Protein AF-A0A662QAX7-F1 (afdb_monomer_lite)

Sequence (116 aa):
MLRQALIDEGIDLSKIFLIPVPDVGEHSIWVSKVKSFCPSFQIVYTNNPLVRRLFQEEGFEVKTIPLYQRNHEMGTKIRARMLKGEEWESLVPRSVAEYIKKIAGVERLREIAQKD

Foldseek 3Di:
DVVVQCVLVVHDCVVDDDWDQDDDPDLQCRVVSVPVGDDDDAEAEDPDPSVQVNVVVVPGHYHYDDDPPPPQQDPVVLLVCLLVVHDNCVSGRVVVSVVCVVVVVSVVSNVVPDDD

pLDDT: mean 93.33, std 7.41, range [54.53, 98.25]

Radius of gyration: 17.35 Å; chains: 1; bounding box: 37×31×45 Å

Structure (mmCIF, N/CA/C/O backbone):
data_AF-A0A662QAX7-F1
#
_entry.id   AF-A0A662QAX7-F1
#
loop_
_atom_site.group_PDB
_atom_site.id
_atom_site.type_symbol
_atom_site.label_atom_id
_atom_site.label_alt_id
_atom_site.label_comp_id
_atom_site.label_asym_id
_atom_site.label_entity_id
_atom_site.label_seq_id
_atom_site.pdbx_PDB_ins_code
_atom_site.Cartn_x
_atom_site.Cartn_y
_atom_site.Cartn_z
_atom_site.occupancy
_atom_site.B_iso_or_equiv
_atom_site.auth_seq_id
_atom_site.auth_comp_id
_atom_site.auth_asym_id
_atom_site.auth_atom_id
_atom_site.pdbx_PDB_model_num
ATOM 1 N N . MET A 1 1 ? -4.327 -6.472 6.273 1.00 96.06 1 MET A N 1
ATOM 2 C CA . MET A 1 1 ? -5.236 -5.457 5.690 1.00 96.06 1 MET A CA 1
ATOM 3 C C . MET A 1 1 ? -5.458 -5.713 4.202 1.00 96.06 1 MET A C 1
ATOM 5 O O . MET A 1 1 ? -6.497 -6.269 3.894 1.00 96.06 1 MET A O 1
ATOM 9 N N . LEU A 1 2 ? -4.493 -5.442 3.307 1.00 96.88 2 LEU A N 1
ATOM 10 C CA . LEU A 1 2 ? -4.674 -5.572 1.843 1.00 96.88 2 LEU A CA 1
ATOM 11 C C . LEU A 1 2 ? -5.247 -6.921 1.383 1.00 96.88 2 LEU A C 1
ATOM 13 O O . LEU A 1 2 ? -6.274 -6.944 0.721 1.00 96.88 2 LEU A O 1
ATOM 17 N N . ARG A 1 3 ? -4.632 -8.046 1.778 1.00 96.69 3 ARG A N 1
ATOM 18 C CA . ARG A 1 3 ? -5.106 -9.385 1.382 1.00 96.69 3 ARG A CA 1
ATOM 19 C C . ARG A 1 3 ? -6.577 -9.619 1.731 1.00 96.69 3 ARG A C 1
ATOM 21 O O . ARG A 1 3 ? -7.304 -10.178 0.928 1.00 96.69 3 ARG A O 1
ATOM 28 N N . GLN A 1 4 ? -6.988 -9.221 2.932 1.00 95.94 4 GLN A N 1
ATOM 29 C CA . GLN A 1 4 ? -8.348 -9.458 3.398 1.00 95.94 4 GLN A CA 1
ATOM 30 C C . GLN A 1 4 ? -9.344 -8.529 2.694 1.00 95.94 4 GLN A C 1
ATOM 32 O O . GLN A 1 4 ? -10.381 -9.002 2.261 1.00 95.94 4 GLN A O 1
ATOM 37 N N . ALA A 1 5 ? -8.978 -7.263 2.464 1.00 97.00 5 ALA A N 1
ATOM 38 C CA . ALA A 1 5 ? -9.786 -6.344 1.662 1.00 97.00 5 ALA A CA 1
ATOM 39 C C . ALA A 1 5 ? -10.041 -6.884 0.247 1.00 97.00 5 ALA A C 1
ATOM 41 O O . ALA A 1 5 ? -11.168 -6.872 -0.222 1.00 97.00 5 ALA A O 1
ATOM 42 N N . LEU A 1 6 ? -9.004 -7.406 -0.416 1.00 97.12 6 LEU A N 1
ATOM 43 C CA . LEU A 1 6 ? -9.145 -7.993 -1.751 1.00 97.12 6 LEU A CA 1
ATOM 44 C C . LEU A 1 6 ? -10.083 -9.214 -1.753 1.00 97.12 6 LEU A C 1
ATOM 46 O O . LEU A 1 6 ? -10.847 -9.382 -2.696 1.00 97.12 6 LEU A O 1
ATOM 50 N N . ILE A 1 7 ? -10.042 -10.046 -0.705 1.00 95.81 7 ILE A N 1
ATOM 51 C CA . ILE A 1 7 ? -10.938 -11.206 -0.563 1.00 95.81 7 ILE A CA 1
ATOM 52 C C . ILE A 1 7 ? -12.383 -10.764 -0.349 1.00 95.81 7 ILE A C 1
ATOM 54 O O . ILE A 1 7 ? -13.274 -11.311 -0.993 1.00 95.81 7 ILE A O 1
ATOM 58 N N . ASP A 1 8 ? -12.612 -9.792 0.533 1.00 94.31 8 ASP A N 1
ATOM 59 C CA . ASP A 1 8 ? -13.952 -9.278 0.827 1.00 94.31 8 ASP A CA 1
ATOM 60 C C . ASP A 1 8 ? -14.631 -8.704 -0.426 1.00 94.31 8 ASP A C 1
ATOM 62 O O . ASP A 1 8 ? -15.827 -8.898 -0.620 1.00 94.31 8 ASP A O 1
ATOM 66 N N . GLU A 1 9 ? -13.854 -8.056 -1.297 1.00 94.19 9 GLU A N 1
ATOM 67 C CA . GLU A 1 9 ? -14.319 -7.488 -2.571 1.00 94.19 9 GLU A CA 1
ATOM 68 C C . GLU A 1 9 ? -14.376 -8.521 -3.717 1.00 94.19 9 GLU A C 1
ATOM 70 O O . GLU A 1 9 ? -14.631 -8.171 -4.869 1.00 94.19 9 GLU A O 1
ATOM 75 N N . GLY A 1 10 ? -14.111 -9.803 -3.438 1.00 95.81 10 GLY A N 1
ATOM 76 C CA . GLY A 1 10 ? -14.178 -10.880 -4.431 1.00 95.81 10 GLY A CA 1
ATOM 77 C C . GLY A 1 10 ? -13.095 -10.813 -5.515 1.00 95.81 10 GLY A C 1
ATOM 78 O O . GLY A 1 10 ? -13.279 -11.351 -6.608 1.00 95.81 10 GLY A O 1
ATOM 79 N N . ILE A 1 11 ? -11.965 -10.154 -5.240 1.00 96.88 11 ILE A N 1
ATOM 80 C CA . ILE A 1 11 ? -10.866 -10.012 -6.196 1.00 96.88 11 ILE A CA 1
ATOM 81 C C . ILE A 1 11 ? -10.020 -11.288 -6.216 1.00 96.88 11 ILE A C 1
ATOM 83 O O . ILE A 1 11 ? -9.527 -11.766 -5.194 1.00 96.88 11 ILE A O 1
ATOM 87 N N . ASP A 1 12 ? -9.807 -11.814 -7.421 1.00 96.62 12 ASP A N 1
ATOM 88 C CA . ASP A 1 12 ? -8.999 -13.005 -7.666 1.00 96.62 12 ASP A CA 1
ATOM 89 C C . ASP A 1 12 ? -7.519 -12.776 -7.312 1.00 96.62 12 ASP A C 1
ATOM 91 O O . ASP A 1 12 ? -6.765 -12.118 -8.036 1.00 96.62 12 ASP A O 1
ATOM 95 N N . LEU A 1 13 ? -7.096 -13.364 -6.191 1.00 96.56 13 LEU A N 1
ATOM 96 C CA . LEU A 1 13 ? -5.729 -13.255 -5.685 1.00 96.56 13 LEU A CA 1
ATOM 97 C C . LEU A 1 13 ? -4.688 -13.955 -6.567 1.00 96.56 13 LEU A C 1
ATOM 99 O O . LEU A 1 13 ? -3.507 -13.646 -6.428 1.00 96.56 13 LEU A O 1
ATOM 103 N N . SER A 1 14 ? -5.077 -14.847 -7.486 1.00 96.62 14 SER A N 1
ATOM 104 C CA . SER A 1 14 ? -4.117 -15.479 -8.407 1.00 96.62 14 SER A CA 1
ATOM 105 C C . SER A 1 14 ? -3.456 -14.472 -9.359 1.00 96.62 14 SER A C 1
ATOM 107 O O . SER A 1 14 ? -2.397 -14.744 -9.921 1.00 96.62 14 SER A O 1
ATOM 109 N N . LYS A 1 15 ? -4.051 -13.280 -9.497 1.00 95.81 15 LYS A N 1
ATOM 110 C CA . LYS A 1 15 ? -3.574 -12.184 -10.349 1.00 95.81 15 LYS A CA 1
ATOM 111 C C . LYS A 1 15 ? -2.745 -11.141 -9.593 1.00 95.81 15 LYS A C 1
ATOM 113 O O . LYS A 1 15 ? -2.354 -10.140 -10.191 1.00 95.81 15 LYS A O 1
ATOM 118 N N . ILE A 1 16 ? -2.522 -11.315 -8.285 1.00 96.94 16 ILE A N 1
ATOM 119 C CA . ILE A 1 16 ? -1.969 -10.269 -7.415 1.00 96.94 16 ILE A CA 1
ATOM 120 C C . ILE A 1 16 ? -0.845 -10.822 -6.539 1.00 96.94 16 ILE A C 1
ATOM 122 O O . ILE A 1 16 ? -1.033 -11.763 -5.773 1.00 96.94 16 ILE A O 1
ATOM 126 N N . PHE A 1 17 ? 0.299 -10.138 -6.558 1.00 96.75 17 PHE A N 1
ATOM 127 C CA . PHE A 1 17 ? 1.364 -10.321 -5.576 1.00 96.75 17 PHE A CA 1
ATOM 128 C C . PHE A 1 17 ? 1.371 -9.154 -4.583 1.00 96.75 17 PHE A C 1
ATOM 130 O O . PHE A 1 17 ? 1.409 -7.990 -4.977 1.00 96.75 17 PHE A O 1
ATOM 137 N N . LEU A 1 18 ? 1.347 -9.464 -3.284 1.00 96.94 18 LEU A N 1
ATOM 138 C CA . LEU A 1 18 ? 1.490 -8.482 -2.205 1.00 96.94 18 LEU A CA 1
ATOM 139 C C . LEU A 1 18 ? 2.899 -8.587 -1.624 1.00 96.94 18 LEU A C 1
ATOM 141 O O . LEU A 1 18 ? 3.183 -9.509 -0.861 1.00 96.94 18 LEU A O 1
ATOM 145 N N . ILE A 1 19 ? 3.773 -7.655 -1.998 1.00 96.88 19 ILE A N 1
ATOM 146 C CA . ILE A 1 19 ? 5.205 -7.725 -1.691 1.00 96.88 19 ILE A CA 1
ATOM 147 C C . ILE A 1 19 ? 5.594 -6.530 -0.813 1.00 96.88 19 ILE A C 1
ATOM 149 O O . ILE A 1 19 ? 5.496 -5.390 -1.272 1.00 96.88 19 ILE A O 1
ATOM 153 N N . PRO A 1 20 ? 6.012 -6.748 0.447 1.00 95.81 20 PRO A N 1
ATOM 154 C CA . PRO A 1 20 ? 6.545 -5.679 1.277 1.00 95.81 20 PRO A CA 1
ATOM 155 C C . PRO A 1 20 ? 7.951 -5.314 0.791 1.00 95.81 20 PRO A C 1
ATOM 157 O O . PRO A 1 20 ? 8.863 -6.139 0.831 1.00 95.81 20 PRO A O 1
ATOM 160 N N . VAL A 1 21 ? 8.128 -4.070 0.349 1.00 94.75 21 VAL A N 1
ATOM 161 C CA . VAL A 1 21 ? 9.435 -3.533 -0.043 1.00 94.75 21 VAL A CA 1
ATOM 162 C C . VAL A 1 21 ? 9.866 -2.520 1.019 1.00 94.75 21 VAL A C 1
ATOM 164 O O . VAL A 1 21 ? 9.167 -1.523 1.198 1.00 94.75 21 VAL A O 1
ATOM 167 N N . PRO A 1 22 ? 10.962 -2.765 1.759 1.00 91.94 22 PRO A N 1
ATOM 168 C CA . PRO A 1 22 ? 11.467 -1.795 2.721 1.00 91.94 22 PRO A CA 1
ATOM 169 C C . PRO A 1 22 ? 12.058 -0.583 1.996 1.00 91.94 22 PRO A C 1
ATOM 171 O O . PRO A 1 22 ? 12.701 -0.734 0.952 1.00 91.94 22 PRO A O 1
ATOM 174 N N . ASP A 1 23 ? 11.878 0.603 2.575 1.00 89.75 23 ASP A N 1
ATOM 175 C CA . ASP A 1 23 ? 12.518 1.815 2.073 1.00 89.75 23 ASP A CA 1
ATOM 176 C C . ASP A 1 23 ? 14.046 1.720 2.172 1.00 89.75 23 ASP A C 1
ATOM 178 O O . ASP A 1 23 ? 14.614 1.044 3.035 1.00 89.75 23 ASP A O 1
ATOM 182 N N . VAL A 1 24 ? 14.712 2.427 1.264 1.00 84.75 24 VAL A N 1
ATOM 183 C CA . VAL A 1 24 ? 16.164 2.611 1.248 1.00 84.75 24 VAL A CA 1
ATOM 184 C C . VAL A 1 24 ? 16.472 4.086 1.472 1.00 84.75 24 VAL A C 1
ATOM 186 O O . VAL A 1 24 ? 15.762 4.954 0.966 1.00 84.75 24 VAL A O 1
ATOM 189 N N . GLY A 1 25 ? 17.543 4.378 2.212 1.00 86.00 25 GLY A N 1
ATOM 190 C CA . GLY A 1 25 ? 17.990 5.755 2.462 1.00 86.00 25 GLY A CA 1
ATOM 191 C C . GLY A 1 25 ? 18.534 6.471 1.219 1.00 86.00 25 GLY A C 1
ATOM 192 O O . GLY A 1 25 ? 18.809 7.664 1.275 1.00 86.00 25 GLY A O 1
ATOM 193 N N . GLU A 1 26 ? 18.671 5.760 0.098 1.00 90.00 26 GLU A N 1
ATOM 194 C CA . GLU A 1 26 ? 19.241 6.258 -1.149 1.00 90.00 26 GLU A CA 1
ATOM 195 C C . GLU A 1 26 ? 18.280 6.022 -2.319 1.00 90.00 26 GLU A C 1
ATOM 197 O O . GLU A 1 26 ? 17.965 4.887 -2.682 1.00 90.00 26 GLU A O 1
ATOM 202 N N . HIS A 1 27 ? 17.812 7.106 -2.940 1.00 88.69 27 HIS A N 1
ATOM 203 C CA . HIS A 1 27 ? 16.848 7.033 -4.041 1.00 88.69 27 HIS A CA 1
ATOM 204 C C . HIS A 1 27 ? 17.418 6.390 -5.312 1.00 88.69 27 HIS A C 1
ATOM 206 O O . HIS A 1 27 ? 16.677 5.730 -6.038 1.00 88.69 27 HIS A O 1
ATOM 212 N N . SER A 1 28 ? 18.724 6.531 -5.557 1.00 88.31 28 SER A N 1
ATOM 213 C CA . SER A 1 28 ? 19.423 5.992 -6.734 1.00 88.31 28 SER A CA 1
ATOM 214 C C . SER A 1 28 ? 19.315 4.469 -6.859 1.00 88.31 28 SER A C 1
ATOM 216 O O . SER A 1 28 ? 19.270 3.948 -7.968 1.00 88.31 28 SER A O 1
ATOM 218 N N . ILE A 1 29 ? 19.225 3.745 -5.739 1.00 92.44 29 ILE A N 1
ATOM 219 C CA . ILE A 1 29 ? 19.139 2.276 -5.720 1.00 92.44 29 ILE A CA 1
ATOM 220 C C . ILE A 1 29 ? 17.708 1.752 -5.545 1.00 92.44 29 ILE A C 1
ATOM 222 O O . ILE A 1 29 ? 17.486 0.538 -5.548 1.00 92.44 29 ILE A O 1
ATOM 226 N N . TRP A 1 30 ? 16.719 2.637 -5.392 1.00 94.38 30 TRP A N 1
ATOM 227 C CA . TRP A 1 30 ? 15.354 2.246 -5.033 1.00 94.38 30 TRP A CA 1
ATOM 228 C C . TRP A 1 30 ? 14.678 1.395 -6.123 1.00 94.38 30 TRP A C 1
ATOM 230 O O . TRP A 1 30 ? 14.052 0.385 -5.807 1.00 94.38 30 TRP A O 1
ATOM 240 N N . VAL A 1 31 ? 14.876 1.708 -7.410 1.00 94.94 31 VAL A N 1
ATOM 241 C CA . VAL A 1 31 ? 14.322 0.898 -8.519 1.00 94.94 31 VAL A CA 1
ATOM 242 C C . VAL A 1 31 ? 14.928 -0.506 -8.549 1.00 94.94 31 VAL A C 1
ATOM 244 O O . VAL A 1 31 ? 14.200 -1.490 -8.687 1.00 94.94 31 VAL A O 1
ATOM 247 N N . SER A 1 32 ? 16.245 -0.616 -8.355 1.00 94.44 32 SER A N 1
ATOM 248 C CA . SER A 1 32 ? 16.937 -1.908 -8.258 1.00 94.44 32 SER A CA 1
ATOM 249 C C . SER A 1 32 ? 16.408 -2.739 -7.084 1.00 94.44 32 SER A C 1
ATOM 251 O O . SER A 1 32 ? 16.114 -3.926 -7.242 1.00 94.44 32 SER A O 1
ATOM 253 N N . LYS A 1 33 ? 16.166 -2.099 -5.931 1.00 94.88 33 LYS A N 1
ATOM 254 C CA . LYS A 1 33 ? 15.548 -2.740 -4.764 1.00 94.88 33 LYS A CA 1
ATOM 255 C C . LYS A 1 33 ? 14.150 -3.275 -5.077 1.00 94.88 33 LYS A C 1
ATOM 257 O O . LYS A 1 33 ? 13.851 -4.414 -4.739 1.00 94.88 33 LYS A O 1
ATOM 262 N N . VAL A 1 34 ? 13.300 -2.497 -5.748 1.00 96.31 34 VAL A N 1
ATOM 263 C CA . VAL A 1 34 ? 11.965 -2.973 -6.149 1.00 96.31 34 VAL A CA 1
ATOM 264 C C . VAL A 1 34 ? 12.081 -4.169 -7.100 1.00 96.31 34 VAL A C 1
ATOM 266 O O . VAL A 1 34 ? 11.422 -5.185 -6.884 1.00 96.31 34 VAL A O 1
ATOM 269 N N . LYS A 1 35 ? 12.964 -4.097 -8.105 1.00 96.00 35 LYS A N 1
ATOM 270 C CA . LYS A 1 35 ? 13.212 -5.196 -9.059 1.00 96.00 35 LYS A CA 1
ATOM 271 C C . LYS A 1 35 ? 13.711 -6.473 -8.377 1.00 96.00 35 LYS A C 1
ATOM 273 O O . LYS A 1 35 ? 13.387 -7.555 -8.845 1.00 96.00 35 LYS A O 1
ATOM 278 N N . SER A 1 36 ? 14.471 -6.373 -7.284 1.00 95.50 36 SER A N 1
ATOM 279 C CA . SER A 1 36 ? 14.966 -7.558 -6.569 1.00 95.50 36 SER A CA 1
ATOM 280 C C . SER A 1 36 ? 13.903 -8.238 -5.696 1.00 95.50 36 SER A C 1
ATOM 282 O O . SER A 1 36 ? 14.071 -9.399 -5.339 1.00 95.50 36 SER A O 1
ATOM 284 N N . PHE A 1 37 ? 12.851 -7.517 -5.296 1.00 96.88 37 PHE A N 1
ATOM 285 C CA . PHE A 1 37 ? 11.757 -8.046 -4.467 1.00 96.88 37 PHE A CA 1
ATOM 286 C C . PHE A 1 37 ? 10.579 -8.549 -5.305 1.00 96.88 37 PHE A C 1
ATOM 288 O O . PHE A 1 37 ? 9.859 -9.448 -4.872 1.00 96.88 37 PHE A O 1
ATOM 295 N N . CYS A 1 38 ? 10.365 -7.961 -6.480 1.00 96.62 38 CYS A N 1
ATOM 296 C CA . CYS A 1 38 ? 9.204 -8.225 -7.316 1.00 96.62 38 CYS A CA 1
ATOM 297 C C . CYS A 1 38 ? 9.508 -9.214 -8.454 1.00 96.62 38 CYS A C 1
ATOM 299 O O . CYS A 1 38 ? 10.622 -9.229 -8.977 1.00 96.62 38 CYS A O 1
ATOM 301 N N . PRO A 1 39 ? 8.504 -9.987 -8.915 1.00 96.12 39 PRO A N 1
ATOM 302 C CA . PRO A 1 39 ? 8.540 -10.613 -10.232 1.00 96.12 39 PRO A CA 1
ATOM 303 C C . PRO A 1 39 ? 8.804 -9.582 -11.333 1.00 96.12 39 PRO A C 1
ATOM 305 O O . PRO A 1 39 ? 8.671 -8.378 -11.119 1.00 96.12 39 PRO A O 1
ATOM 308 N N . SER A 1 40 ? 9.116 -10.046 -12.539 1.00 96.50 40 SER A N 1
ATOM 309 C CA . SER A 1 40 ? 9.241 -9.154 -13.689 1.00 96.50 40 SER A CA 1
ATOM 310 C C . SER A 1 40 ? 7.927 -8.405 -13.959 1.00 96.50 40 SER A C 1
ATOM 312 O O . SER A 1 40 ? 6.835 -8.966 -13.881 1.00 96.50 40 SER A O 1
ATOM 314 N N . PHE A 1 41 ? 8.035 -7.118 -14.284 1.00 97.44 41 PHE A N 1
ATOM 315 C CA . PHE A 1 41 ? 6.906 -6.246 -14.606 1.00 97.44 41 PHE A CA 1
ATOM 316 C C . PHE A 1 41 ? 7.290 -5.283 -15.729 1.00 97.44 41 PHE A C 1
ATOM 318 O O . PHE A 1 41 ? 8.470 -5.031 -15.967 1.00 97.44 41 PHE A O 1
ATOM 325 N N . GLN A 1 42 ? 6.285 -4.762 -16.434 1.00 97.50 42 GLN A N 1
ATOM 326 C CA . GLN A 1 42 ? 6.485 -3.928 -17.626 1.00 97.50 42 GLN A CA 1
ATOM 327 C C . GLN A 1 42 ? 5.996 -2.488 -17.431 1.00 97.50 42 GLN A C 1
ATOM 329 O O . GLN A 1 42 ? 6.591 -1.561 -17.972 1.00 97.50 42 GLN A O 1
ATOM 334 N N . ILE A 1 43 ? 4.934 -2.291 -16.642 1.00 98.12 43 ILE A N 1
ATOM 335 C CA . ILE A 1 43 ? 4.282 -0.990 -16.458 1.00 98.12 43 ILE A CA 1
ATOM 336 C C . ILE A 1 43 ? 4.241 -0.646 -14.972 1.00 98.12 43 ILE A C 1
ATOM 338 O O . ILE A 1 43 ? 3.823 -1.464 -14.151 1.00 98.12 43 ILE A O 1
ATOM 342 N N . VAL A 1 44 ? 4.618 0.587 -14.639 1.00 98.06 44 VAL A N 1
ATOM 343 C CA . VAL A 1 44 ? 4.544 1.130 -13.280 1.00 98.06 44 VAL A CA 1
ATOM 344 C C . VAL A 1 44 ? 3.425 2.161 -13.193 1.00 98.06 44 VAL A C 1
ATOM 346 O O . VAL A 1 44 ? 3.370 3.112 -13.971 1.00 98.06 44 VAL A O 1
ATOM 349 N N . TYR A 1 45 ? 2.545 2.007 -12.206 1.00 97.56 45 TYR A N 1
ATOM 350 C CA . TYR A 1 45 ? 1.476 2.960 -11.921 1.00 97.56 45 TYR A CA 1
ATOM 351 C C . TYR A 1 45 ? 1.852 3.824 -10.717 1.00 97.56 45 TYR A C 1
ATOM 353 O O . TYR A 1 45 ? 1.995 3.321 -9.605 1.00 97.56 45 TYR A O 1
ATOM 361 N N . THR A 1 46 ? 2.022 5.133 -10.922 1.00 95.88 46 THR A N 1
ATOM 362 C CA . THR A 1 46 ? 2.358 6.065 -9.836 1.00 95.88 46 THR A CA 1
ATOM 363 C C . THR A 1 46 ? 1.947 7.504 -10.140 1.00 95.88 46 THR A C 1
ATOM 365 O O . THR A 1 46 ? 2.086 8.011 -11.260 1.00 95.88 46 THR A O 1
ATOM 368 N N . ASN A 1 47 ? 1.493 8.185 -9.089 1.00 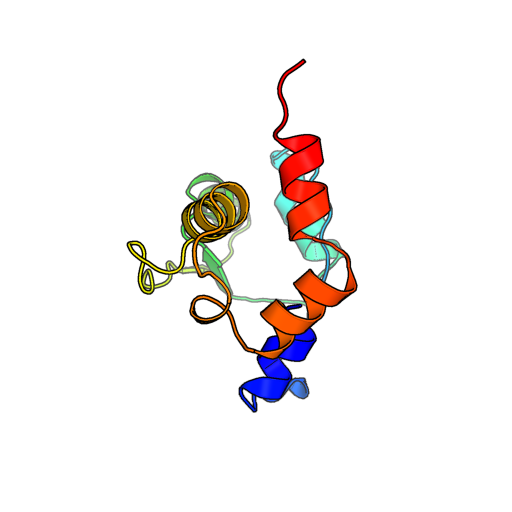93.88 47 ASN A N 1
ATOM 369 C CA . ASN A 1 47 ? 1.255 9.628 -9.072 1.00 93.88 47 ASN A CA 1
ATOM 370 C C . ASN A 1 47 ? 2.343 10.389 -8.289 1.00 93.88 47 ASN A C 1
ATOM 372 O O . ASN A 1 47 ? 2.224 11.599 -8.112 1.00 93.88 47 ASN A O 1
ATOM 376 N N . ASN A 1 48 ? 3.392 9.706 -7.809 1.00 93.88 48 ASN A N 1
ATOM 377 C CA . ASN A 1 48 ? 4.536 10.334 -7.147 1.00 93.88 48 ASN A CA 1
ATOM 378 C C . ASN A 1 48 ? 5.578 10.770 -8.206 1.00 93.88 48 ASN A C 1
ATOM 380 O O . ASN A 1 48 ? 6.080 9.906 -8.933 1.00 93.88 48 ASN A O 1
ATOM 384 N N . PRO A 1 49 ? 5.925 12.072 -8.303 1.00 94.81 49 PRO A N 1
ATOM 385 C CA . PRO A 1 49 ? 6.867 12.575 -9.307 1.00 94.81 49 PRO A CA 1
ATOM 386 C C . PRO A 1 49 ? 8.273 11.962 -9.231 1.00 94.81 49 PRO A C 1
ATOM 388 O O . PRO A 1 49 ? 8.862 11.680 -10.272 1.00 94.81 49 PRO A O 1
ATOM 391 N N . LEU A 1 50 ? 8.792 11.713 -8.023 1.00 94.44 50 LEU A N 1
ATOM 392 C CA . LEU A 1 50 ? 10.116 11.115 -7.824 1.00 94.44 50 LEU A CA 1
ATOM 393 C C . LEU A 1 50 ? 10.134 9.663 -8.308 1.00 94.44 50 LEU A C 1
ATOM 395 O O . LEU A 1 50 ? 10.969 9.297 -9.127 1.00 94.44 50 LEU A O 1
ATOM 399 N N . VAL A 1 51 ? 9.165 8.855 -7.866 1.00 95.19 51 VAL A N 1
ATOM 400 C CA . VAL A 1 51 ? 9.036 7.448 -8.289 1.00 95.19 51 VAL A CA 1
ATOM 401 C C . VAL A 1 51 ? 8.889 7.351 -9.807 1.00 95.19 51 VAL A C 1
ATOM 403 O O . VAL A 1 51 ? 9.507 6.493 -10.435 1.00 95.19 51 VAL A O 1
ATOM 406 N N . ARG A 1 52 ? 8.106 8.258 -10.410 1.00 96.69 52 ARG A N 1
ATOM 407 C CA . ARG A 1 52 ? 7.978 8.353 -11.867 1.00 96.69 52 ARG A CA 1
ATOM 408 C C . ARG A 1 52 ? 9.330 8.590 -12.528 1.00 96.69 52 ARG A C 1
ATOM 410 O O . ARG A 1 52 ? 9.660 7.861 -13.458 1.00 96.69 52 ARG A O 1
ATOM 417 N N . ARG A 1 53 ? 10.087 9.587 -12.062 1.00 96.38 53 ARG A N 1
ATOM 418 C CA . ARG A 1 53 ? 11.385 9.934 -12.645 1.00 96.38 53 ARG A CA 1
ATOM 419 C C . ARG A 1 53 ? 12.355 8.753 -12.588 1.00 96.38 53 ARG A C 1
ATOM 421 O O . ARG A 1 53 ? 12.896 8.392 -13.626 1.00 96.38 53 ARG A O 1
ATOM 428 N N . LEU A 1 54 ? 12.492 8.125 -11.420 1.00 95.94 54 LEU A N 1
ATOM 429 C CA . LEU A 1 54 ? 13.418 7.008 -11.207 1.00 95.94 54 LEU A CA 1
ATOM 430 C C . LEU A 1 54 ? 13.115 5.816 -12.131 1.00 95.94 54 LEU A C 1
ATOM 432 O O . LEU A 1 54 ? 14.017 5.258 -12.746 1.00 95.94 54 LEU A O 1
ATOM 436 N N . PHE A 1 55 ? 11.843 5.433 -12.279 1.00 97.38 55 PHE A N 1
ATOM 437 C CA . PHE A 1 55 ? 11.479 4.318 -13.162 1.00 97.38 55 PHE A CA 1
ATOM 438 C C . PHE A 1 55 ? 11.599 4.655 -14.652 1.00 97.38 55 PHE A C 1
ATOM 440 O O . PHE A 1 55 ? 11.950 3.781 -15.443 1.00 97.38 55 PHE A O 1
ATOM 447 N N . GLN A 1 56 ? 11.327 5.902 -15.046 1.00 97.00 56 GLN A N 1
ATOM 448 C CA . GLN A 1 56 ? 11.513 6.339 -16.432 1.00 97.00 56 GLN A CA 1
ATOM 449 C C . GLN A 1 56 ? 12.993 6.344 -16.840 1.00 97.00 56 GLN A C 1
ATOM 451 O O . GLN A 1 56 ? 13.299 5.987 -17.973 1.00 97.00 56 GLN A O 1
ATOM 456 N N . GLU A 1 57 ? 13.906 6.705 -15.932 1.00 96.31 57 GLU A N 1
ATOM 457 C CA . GLU A 1 57 ? 15.358 6.649 -16.177 1.00 96.31 57 GLU A CA 1
ATOM 458 C C . GLU A 1 57 ? 15.862 5.219 -16.418 1.00 96.31 57 GLU A C 1
ATOM 460 O O . GLU A 1 57 ? 16.770 5.010 -17.216 1.00 96.31 57 GLU A O 1
ATOM 465 N N . GLU A 1 58 ? 15.218 4.230 -15.799 1.00 95.88 58 GLU A N 1
ATOM 466 C CA . GLU A 1 58 ? 15.477 2.797 -16.000 1.00 95.88 58 GLU A CA 1
ATOM 467 C C . GLU A 1 58 ? 14.706 2.196 -17.195 1.00 95.88 58 GLU A C 1
ATOM 469 O O . GLU A 1 58 ? 14.728 0.983 -17.404 1.00 95.88 58 GLU A O 1
ATOM 474 N N . GLY A 1 59 ? 14.016 3.026 -17.986 1.00 96.81 59 GLY A N 1
ATOM 475 C CA . GLY A 1 59 ? 13.353 2.616 -19.228 1.00 96.81 59 GLY A CA 1
ATOM 476 C C . GLY A 1 59 ? 11.969 1.979 -19.070 1.00 96.81 59 GLY A C 1
ATOM 477 O O . GLY A 1 59 ? 11.465 1.391 -20.026 1.00 96.81 59 GLY A O 1
ATOM 478 N N . PHE A 1 60 ? 11.327 2.084 -17.902 1.00 98.25 60 PHE A N 1
ATOM 479 C CA . PHE A 1 60 ? 9.977 1.546 -17.698 1.00 98.25 60 PHE A CA 1
ATOM 480 C C . PHE A 1 60 ? 8.883 2.469 -18.248 1.00 98.25 60 PHE A C 1
ATOM 482 O O . PHE A 1 60 ? 8.964 3.699 -18.167 1.00 98.25 60 PHE A O 1
ATOM 489 N N . GLU A 1 61 ? 7.787 1.871 -18.719 1.00 98.19 61 GLU A N 1
ATOM 490 C CA . GLU A 1 61 ? 6.557 2.608 -18.999 1.00 98.19 61 GLU A CA 1
ATOM 491 C C . GLU A 1 61 ? 5.891 3.016 -17.676 1.00 98.19 61 GLU A C 1
ATOM 493 O O . GLU A 1 61 ? 5.571 2.168 -16.839 1.00 98.19 61 GLU A O 1
ATOM 498 N N . VAL A 1 62 ? 5.655 4.319 -17.479 1.00 98.12 62 VAL A N 1
ATOM 499 C CA . VAL A 1 62 ? 5.071 4.845 -16.234 1.00 98.12 62 VAL A CA 1
ATOM 500 C C . VAL A 1 62 ? 3.757 5.584 -16.479 1.00 98.12 62 VAL A C 1
ATOM 502 O O . VAL A 1 62 ? 3.730 6.678 -17.055 1.00 98.12 62 VAL A O 1
ATOM 505 N N . LYS A 1 63 ? 2.662 5.041 -15.940 1.00 97.62 63 LYS A N 1
ATOM 506 C CA . LYS A 1 63 ? 1.303 5.595 -16.046 1.00 97.62 63 LYS A CA 1
ATOM 507 C C . LYS A 1 63 ? 0.865 6.280 -14.756 1.00 97.62 63 LYS A C 1
ATOM 509 O O . LYS A 1 63 ? 1.242 5.881 -13.656 1.00 97.62 63 LYS A O 1
ATOM 514 N N . THR A 1 64 ? 0.090 7.352 -14.892 1.00 93.69 64 THR A N 1
ATOM 515 C CA . THR A 1 64 ? -0.681 7.910 -13.772 1.00 93.69 64 THR A CA 1
ATOM 516 C C . THR A 1 64 ? -1.948 7.086 -13.568 1.00 93.69 64 THR A C 1
ATOM 518 O O . THR A 1 64 ? -2.405 6.393 -14.477 1.00 93.69 64 THR A O 1
ATOM 521 N N . ILE A 1 65 ? -2.526 7.176 -12.373 1.00 92.00 65 ILE A N 1
ATOM 522 C CA .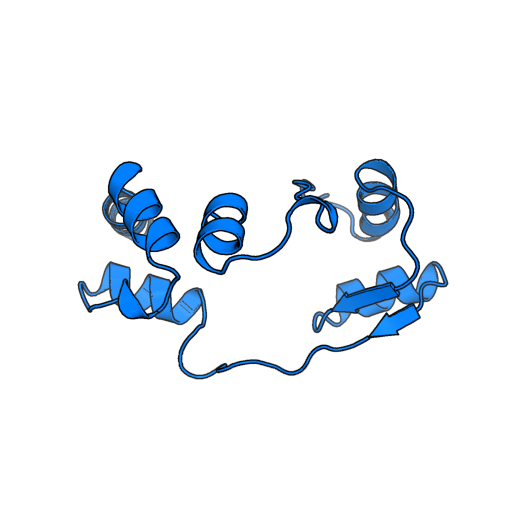 ILE A 1 65 ? -3.844 6.601 -12.077 1.00 92.00 65 ILE A CA 1
ATOM 523 C C . ILE A 1 65 ? -4.838 7.713 -11.741 1.00 92.00 65 ILE A C 1
ATOM 525 O O . ILE A 1 65 ? -4.446 8.683 -11.075 1.00 92.00 65 ILE A O 1
ATOM 529 N N . PRO A 1 66 ? -6.114 7.590 -12.158 1.00 87.38 66 PRO A N 1
ATOM 530 C CA . PRO A 1 66 ? -7.167 8.483 -11.704 1.00 87.38 66 PRO A CA 1
ATOM 531 C C . PRO A 1 66 ? -7.225 8.478 -10.180 1.00 87.38 66 PRO A C 1
ATOM 533 O O . PRO A 1 66 ? -7.099 7.441 -9.529 1.00 87.38 66 PRO A O 1
ATOM 536 N N . LEU A 1 67 ? -7.394 9.656 -9.601 1.00 80.50 67 LEU A N 1
ATOM 537 C CA . LEU A 1 67 ? -7.458 9.805 -8.158 1.00 80.50 67 LEU A CA 1
ATOM 538 C C . LEU A 1 67 ? -8.890 9.548 -7.704 1.00 80.50 67 LEU A C 1
ATOM 540 O O . LEU A 1 67 ? -9.781 10.348 -7.977 1.00 80.50 67 LEU A O 1
ATOM 544 N N . TYR A 1 68 ? -9.100 8.439 -7.004 1.00 77.25 68 TYR A N 1
ATOM 545 C CA . TYR A 1 68 ? -10.397 8.094 -6.439 1.00 77.25 68 TYR A CA 1
ATOM 546 C C . TYR A 1 68 ? -10.641 8.874 -5.141 1.00 77.25 68 TYR A C 1
ATOM 548 O O . TYR A 1 68 ? -9.751 8.971 -4.298 1.00 77.25 68 TYR A O 1
ATOM 556 N N . GLN A 1 69 ? -11.816 9.500 -5.034 1.00 74.00 69 GLN A N 1
ATOM 557 C CA . GLN A 1 69 ? -12.355 10.153 -3.832 1.00 74.00 69 GLN A CA 1
ATOM 558 C C . GLN A 1 69 ? -11.343 10.876 -2.915 1.00 74.00 69 GLN A C 1
ATOM 560 O O . GLN A 1 69 ? -11.389 10.761 -1.688 1.00 74.00 69 GLN A O 1
ATOM 565 N N . ARG A 1 70 ? -10.458 11.712 -3.482 1.00 69.50 70 ARG A N 1
ATOM 566 C CA . ARG A 1 70 ? -9.418 12.443 -2.722 1.00 69.50 70 ARG A CA 1
ATOM 567 C C . ARG A 1 70 ? -9.946 13.272 -1.550 1.00 69.50 70 ARG A C 1
ATOM 569 O O . ARG A 1 70 ? -9.205 13.594 -0.631 1.00 69.50 70 ARG A O 1
ATOM 576 N N . ASN A 1 71 ? -11.220 13.645 -1.554 1.00 67.75 71 ASN A N 1
ATOM 577 C CA . ASN A 1 71 ? -11.781 14.436 -0.469 1.00 67.75 71 ASN A CA 1
ATOM 578 C C . ASN A 1 71 ? -12.342 13.604 0.691 1.00 67.75 71 ASN A C 1
ATOM 580 O O . ASN A 1 71 ? -12.619 14.187 1.741 1.00 67.75 71 ASN A O 1
ATOM 584 N N . HIS A 1 72 ? -12.430 12.283 0.555 1.00 68.00 72 HIS A N 1
ATOM 585 C CA . HIS A 1 72 ? -13.112 11.426 1.520 1.00 68.00 72 HIS A CA 1
ATOM 586 C C . HIS A 1 72 ? -12.231 10.258 1.985 1.00 68.00 72 HIS A C 1
ATOM 588 O O . HIS A 1 72 ? -11.937 10.144 3.173 1.00 68.00 72 HIS A O 1
ATOM 594 N N . GLU A 1 73 ? -11.679 9.486 1.052 1.00 77.56 73 GLU A N 1
ATOM 595 C CA . GLU A 1 73 ? -11.007 8.208 1.326 1.00 77.56 73 GLU A CA 1
ATOM 596 C C . GLU A 1 73 ? -9.478 8.351 1.364 1.00 77.56 73 GLU A C 1
ATOM 598 O O . GLU A 1 73 ? -8.718 7.678 0.667 1.00 77.56 73 GLU A O 1
ATOM 603 N N . MET A 1 74 ? -8.993 9.292 2.177 1.00 87.50 74 MET A N 1
ATOM 604 C CA . MET A 1 74 ? -7.557 9.499 2.371 1.00 87.50 74 MET A CA 1
ATOM 605 C C . MET A 1 74 ? -7.108 8.990 3.731 1.00 87.50 74 MET A C 1
ATOM 607 O O . MET A 1 74 ? -7.678 9.371 4.752 1.00 87.50 74 MET A O 1
ATOM 611 N N . GLY A 1 75 ? -5.985 8.266 3.767 1.00 92.69 75 GLY A N 1
ATOM 612 C CA . GLY A 1 75 ? -5.385 7.793 5.019 1.00 92.69 75 GLY A CA 1
ATOM 613 C C . GLY A 1 75 ? -5.179 8.905 6.058 1.00 92.69 75 GLY A C 1
ATOM 614 O O . GLY A 1 75 ? -5.422 8.686 7.238 1.00 92.69 75 GLY A O 1
ATOM 615 N N . THR A 1 76 ? -4.812 10.122 5.638 1.00 91.94 76 THR A N 1
ATOM 616 C CA . THR A 1 76 ? -4.703 11.286 6.539 1.00 91.94 76 THR A CA 1
ATOM 617 C C . THR A 1 76 ? -6.039 11.655 7.188 1.00 91.94 76 THR A C 1
ATOM 619 O O . THR A 1 76 ? -6.077 11.926 8.385 1.00 91.94 76 THR A O 1
ATOM 622 N N . LYS A 1 77 ? -7.141 11.636 6.428 1.00 92.75 77 LYS A N 1
ATOM 623 C CA . LYS A 1 77 ? -8.486 11.961 6.932 1.00 92.75 77 LYS A CA 1
ATOM 624 C C . LYS A 1 77 ? -9.026 10.851 7.825 1.00 92.75 77 LYS A C 1
ATOM 626 O O . LYS A 1 77 ? -9.510 11.144 8.910 1.00 92.75 77 LYS A O 1
ATOM 631 N N . ILE A 1 78 ? -8.852 9.597 7.411 1.00 95.31 78 ILE A N 1
ATOM 632 C CA . ILE A 1 78 ? -9.228 8.414 8.193 1.00 95.31 78 ILE A CA 1
ATOM 633 C C . ILE A 1 78 ? -8.524 8.438 9.560 1.00 95.31 78 ILE A C 1
ATOM 635 O O . ILE A 1 78 ? -9.185 8.356 10.592 1.00 95.31 78 ILE A O 1
ATOM 639 N N . ARG A 1 79 ? -7.200 8.657 9.594 1.00 95.81 79 ARG A N 1
ATOM 640 C CA . ARG A 1 79 ? -6.448 8.779 10.858 1.00 95.81 79 ARG A CA 1
ATOM 641 C C . ARG A 1 79 ? -6.896 9.974 11.703 1.00 95.81 79 ARG A C 1
ATOM 643 O O . ARG A 1 79 ? -6.977 9.853 12.920 1.00 95.81 79 ARG A O 1
ATOM 650 N N . ALA A 1 80 ? -7.217 11.112 11.083 1.00 94.62 80 ALA A N 1
ATOM 651 C CA . ALA A 1 80 ? -7.746 12.266 11.809 1.00 94.62 80 ALA A CA 1
ATOM 652 C C . ALA A 1 80 ? -9.098 11.960 12.477 1.00 94.62 80 ALA A C 1
ATOM 654 O O . ALA A 1 80 ? -9.301 12.356 13.623 1.00 94.62 80 ALA A O 1
ATOM 655 N N . ARG A 1 81 ? -9.992 11.219 11.807 1.00 95.50 81 ARG A N 1
ATOM 656 C CA . ARG A 1 81 ? -11.264 10.769 12.397 1.00 95.50 81 ARG A CA 1
ATOM 657 C C . ARG A 1 81 ? -11.048 9.831 13.585 1.00 95.50 81 ARG A C 1
ATOM 659 O O . ARG A 1 81 ? -11.600 10.077 14.653 1.0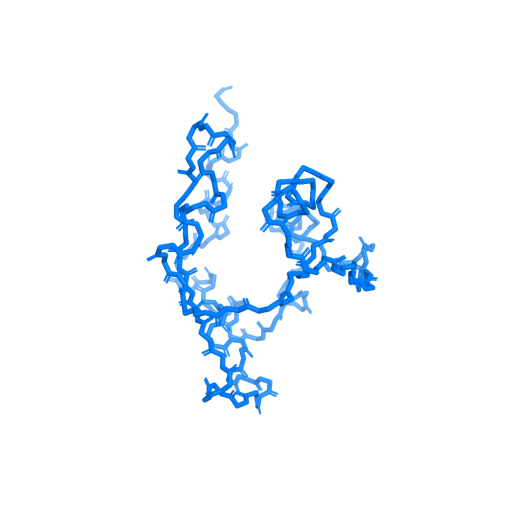0 95.50 81 ARG A O 1
ATOM 666 N N . MET A 1 82 ? -10.167 8.835 13.439 1.00 96.62 82 MET A N 1
ATOM 667 C CA . MET A 1 82 ? -9.785 7.919 14.530 1.00 96.62 82 MET A CA 1
ATOM 668 C C . MET A 1 82 ? -9.305 8.679 15.780 1.00 96.62 82 MET A C 1
ATOM 670 O O . MET A 1 82 ? -9.738 8.390 16.902 1.00 96.62 82 MET A O 1
ATOM 674 N N . LEU A 1 83 ? -8.444 9.684 15.582 1.00 96.25 83 LEU A N 1
ATOM 675 C CA . LEU A 1 83 ? -7.926 10.535 16.658 1.00 96.25 83 LEU A CA 1
ATOM 676 C C . LEU A 1 83 ? -9.030 11.345 17.346 1.00 96.25 83 LEU A C 1
ATOM 678 O O . LEU A 1 83 ? -9.038 11.430 18.569 1.00 96.25 83 LEU A O 1
ATOM 682 N N . LYS A 1 84 ? -9.981 11.886 16.579 1.00 95.75 84 LYS A N 1
ATOM 683 C CA . LYS A 1 84 ? -11.120 12.657 17.103 1.00 95.75 84 LYS A CA 1
ATOM 684 C C . LYS A 1 84 ? -12.243 11.800 17.698 1.00 95.75 84 LYS A C 1
ATOM 686 O O . LYS A 1 84 ? -13.159 12.348 18.296 1.00 95.75 84 LYS A O 1
ATOM 691 N N . GLY A 1 85 ? -12.197 10.478 17.522 1.00 95.50 85 GLY A N 1
ATOM 692 C C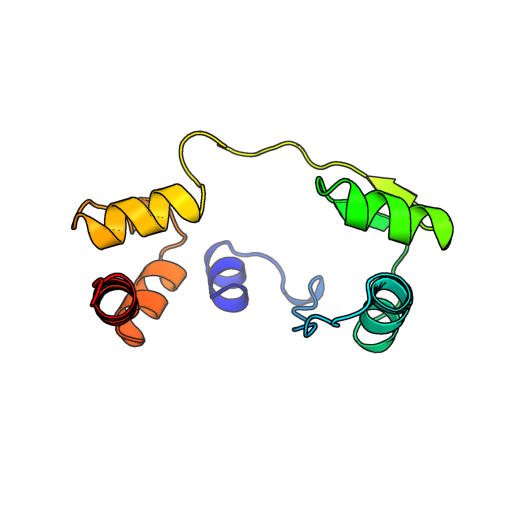A . GLY A 1 85 ? -13.304 9.590 17.893 1.00 95.50 85 GLY A CA 1
ATOM 693 C C . GLY A 1 85 ? -14.520 9.706 16.969 1.00 95.50 85 GLY A C 1
ATOM 694 O O . GLY A 1 85 ? -15.619 9.332 17.362 1.00 95.50 85 GLY A O 1
ATOM 695 N N . GLU A 1 86 ? -14.327 10.226 15.756 1.00 96.06 86 GLU A N 1
ATOM 696 C CA . GLU A 1 86 ? -15.344 10.257 14.702 1.00 96.06 86 GLU A CA 1
ATOM 697 C C . GLU A 1 86 ? -15.430 8.890 13.993 1.00 96.06 86 GLU A C 1
ATOM 699 O O . GLU A 1 86 ? -14.475 8.110 14.007 1.00 96.06 86 GLU A O 1
ATOM 704 N N . GLU A 1 87 ? -16.556 8.620 13.325 1.00 96.06 87 GLU A N 1
ATOM 705 C CA . GLU A 1 87 ? -16.778 7.385 12.558 1.00 96.06 87 GLU A CA 1
ATOM 706 C C . GLU A 1 87 ? -15.813 7.296 11.361 1.00 96.06 87 GLU A C 1
ATOM 708 O O . GLU A 1 87 ? -15.715 8.221 10.541 1.00 96.06 87 GLU A O 1
ATOM 713 N N . TRP A 1 88 ? -15.067 6.192 11.280 1.00 96.38 88 TRP A N 1
ATOM 714 C CA . TRP A 1 88 ? -14.053 5.964 10.243 1.00 96.38 88 TRP A CA 1
ATOM 715 C C . TRP A 1 88 ? -14.173 4.592 9.580 1.00 96.38 88 TRP A C 1
ATOM 717 O O . TRP A 1 88 ? -13.580 4.381 8.522 1.00 96.38 88 TRP A O 1
ATOM 727 N N . GLU A 1 89 ? -14.895 3.658 10.191 1.00 96.25 89 GLU A N 1
ATOM 728 C CA . GLU A 1 89 ? -15.025 2.281 9.734 1.00 96.25 89 GLU A CA 1
ATOM 729 C C . GLU A 1 89 ? -15.676 2.180 8.355 1.00 96.25 89 GLU A C 1
ATOM 731 O O . GLU A 1 89 ? -15.261 1.341 7.562 1.00 96.25 89 GLU A O 1
ATOM 736 N N . SER A 1 90 ? -16.622 3.066 8.042 1.00 93.94 90 SER A N 1
ATOM 737 C CA . SER A 1 90 ? -17.275 3.166 6.733 1.00 93.94 90 SER A CA 1
ATOM 738 C C . SER A 1 90 ? -16.340 3.621 5.607 1.00 93.94 90 SER A C 1
ATOM 740 O O . SER A 1 90 ? -16.654 3.431 4.435 1.00 93.94 90 SER A O 1
ATOM 742 N N . LEU A 1 91 ? -15.182 4.200 5.945 1.00 93.31 91 LEU A N 1
ATOM 743 C CA . LEU A 1 91 ? -14.199 4.707 4.979 1.00 93.31 91 LEU A CA 1
ATOM 744 C C . LEU A 1 91 ? -13.197 3.642 4.519 1.00 93.31 91 LEU A C 1
ATOM 746 O O . LEU A 1 91 ? -12.273 3.951 3.762 1.00 93.31 91 LEU A O 1
ATOM 750 N N . VAL A 1 92 ? -13.310 2.415 5.025 1.00 94.00 92 VAL A N 1
ATOM 751 C CA . VAL A 1 92 ? -12.438 1.294 4.669 1.00 94.00 92 VAL A CA 1
ATOM 752 C C . VAL A 1 92 ? -13.266 0.022 4.472 1.00 94.00 92 VAL A C 1
ATOM 754 O O . VAL A 1 92 ? -14.352 -0.094 5.035 1.00 94.00 92 VAL A O 1
ATOM 757 N N . PRO A 1 93 ? -12.761 -0.979 3.728 1.00 95.06 93 PRO A N 1
ATOM 758 C CA . PRO A 1 93 ? -13.420 -2.278 3.648 1.00 95.06 93 PRO A CA 1
ATOM 759 C C . PRO A 1 93 ? -13.632 -2.886 5.037 1.00 95.06 93 PRO A C 1
ATOM 761 O O . PRO A 1 93 ? -12.791 -2.735 5.932 1.00 95.06 93 PRO A O 1
ATOM 764 N N . ARG A 1 94 ? -14.737 -3.615 5.211 1.00 96.12 94 ARG A N 1
ATOM 765 C CA . ARG A 1 94 ? -15.171 -4.147 6.511 1.00 96.12 94 ARG A CA 1
ATOM 766 C C . ARG A 1 94 ? -14.060 -4.902 7.246 1.00 96.12 94 ARG A C 1
ATOM 768 O O . ARG A 1 94 ? -13.775 -4.596 8.405 1.00 96.12 94 ARG A O 1
ATOM 775 N N . SER A 1 95 ? -13.383 -5.838 6.584 1.00 97.50 95 SER A N 1
ATOM 776 C CA . SER A 1 95 ? -12.285 -6.576 7.219 1.00 97.50 95 SER A CA 1
ATOM 777 C C . SER A 1 95 ? -11.105 -5.719 7.652 1.00 97.50 95 SER A C 1
ATOM 779 O O . SER A 1 95 ? -10.363 -6.091 8.564 1.00 97.50 95 SER A O 1
ATOM 781 N N . VAL A 1 96 ? -10.879 -4.583 6.995 1.00 97.69 96 VAL A N 1
ATOM 782 C CA . VAL A 1 96 ? -9.814 -3.656 7.366 1.00 97.69 96 VAL A CA 1
ATOM 783 C C . VAL A 1 96 ? -10.165 -2.988 8.690 1.00 97.69 96 VAL A C 1
ATOM 785 O O . VAL A 1 96 ? -9.305 -2.933 9.572 1.00 97.69 96 VAL A O 1
ATOM 788 N N . ALA A 1 97 ? -11.420 -2.561 8.863 1.00 97.50 97 ALA A N 1
ATOM 789 C CA . ALA A 1 97 ? -11.909 -2.025 10.130 1.00 97.50 97 ALA A CA 1
ATOM 790 C C . ALA A 1 97 ? -11.824 -3.066 11.259 1.00 97.50 97 ALA A C 1
ATOM 792 O O . ALA A 1 97 ? -11.287 -2.774 12.332 1.00 97.50 97 ALA A O 1
ATOM 793 N N . GLU A 1 98 ? -12.270 -4.300 11.003 1.00 97.88 98 GLU A N 1
ATOM 794 C CA . GLU A 1 98 ? -12.173 -5.413 11.959 1.00 97.88 98 GLU A CA 1
ATOM 795 C C . GLU A 1 98 ? -10.714 -5.707 12.346 1.00 97.88 98 GLU A C 1
ATOM 797 O O . GLU A 1 98 ? -10.396 -5.864 13.527 1.00 97.88 98 GLU A O 1
ATOM 802 N N . TYR A 1 99 ? -9.797 -5.715 11.373 1.00 98.00 99 TYR A N 1
ATOM 803 C CA . TYR A 1 99 ? -8.375 -5.938 11.631 1.00 98.00 99 TYR A CA 1
ATOM 804 C C . TYR A 1 99 ? -7.747 -4.815 12.463 1.00 98.00 99 TYR A C 1
ATOM 806 O O . TYR A 1 99 ? -6.990 -5.107 13.387 1.00 98.00 99 TYR A O 1
ATOM 814 N N . ILE A 1 100 ? -8.060 -3.547 12.172 1.00 98.12 100 ILE A N 1
ATOM 815 C CA . ILE A 1 100 ? -7.568 -2.400 12.953 1.00 98.12 100 ILE A CA 1
ATOM 816 C C . ILE A 1 100 ? -8.034 -2.502 14.411 1.00 98.12 100 ILE A C 1
ATOM 818 O O . ILE A 1 100 ? -7.217 -2.316 15.313 1.00 98.12 100 ILE A O 1
ATOM 822 N N . LYS A 1 101 ? -9.308 -2.850 14.647 1.00 97.62 101 LYS A N 1
ATOM 823 C CA . LYS A 1 101 ? -9.849 -3.072 16.000 1.00 97.62 101 LYS A CA 1
ATOM 824 C C . LYS A 1 101 ? -9.131 -4.224 16.706 1.00 97.62 101 LYS A C 1
ATOM 826 O O . LYS A 1 101 ? -8.706 -4.077 17.846 1.00 97.62 101 LYS A O 1
ATOM 831 N N . LYS A 1 102 ? -8.905 -5.341 16.004 1.00 98.19 102 LYS A N 1
ATOM 832 C CA . LYS A 1 102 ? -8.186 -6.511 16.540 1.00 98.19 102 LYS A CA 1
ATOM 833 C C . LYS A 1 102 ? -6.771 -6.180 17.030 1.00 98.19 102 LYS A C 1
ATOM 835 O O . LYS A 1 102 ? -6.310 -6.797 17.984 1.00 98.19 102 LYS A O 1
ATOM 840 N N . ILE A 1 103 ? -6.071 -5.253 16.375 1.00 97.94 103 ILE A N 1
ATOM 841 C CA . ILE A 1 1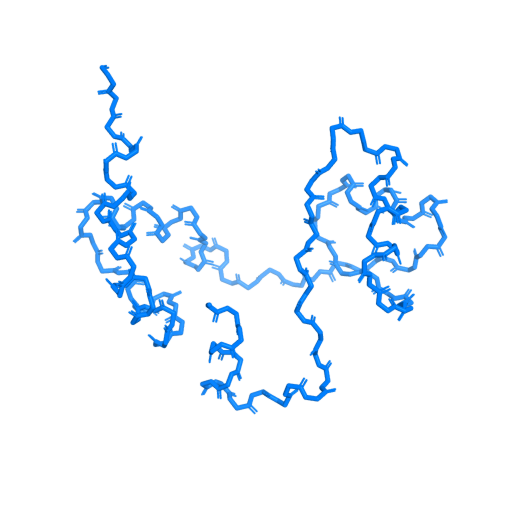03 ? -4.694 -4.877 16.741 1.00 97.94 103 ILE A CA 1
ATOM 842 C C . ILE A 1 103 ? -4.612 -3.658 17.673 1.00 97.94 103 ILE A C 1
ATOM 844 O O . ILE A 1 103 ? -3.508 -3.133 17.853 1.00 97.94 103 ILE A O 1
ATOM 848 N N . ALA A 1 104 ? -5.747 -3.191 18.210 1.00 97.94 104 ALA A N 1
ATOM 849 C CA . ALA A 1 104 ? -5.851 -1.954 18.989 1.00 97.94 104 ALA A CA 1
ATOM 850 C C . ALA A 1 104 ? -5.207 -0.749 18.266 1.00 97.94 104 ALA A C 1
ATOM 852 O O . ALA A 1 104 ? -4.386 -0.004 18.808 1.00 97.94 104 ALA A O 1
ATOM 853 N N . GLY A 1 105 ? -5.486 -0.620 16.963 1.00 97.50 105 GLY A N 1
ATOM 854 C CA . GLY A 1 105 ? -4.819 0.359 16.106 1.00 97.50 105 GLY A CA 1
ATOM 855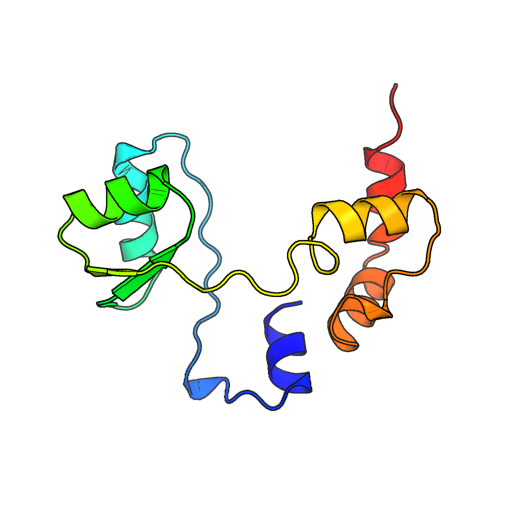 C C . GLY A 1 105 ? -5.218 1.808 16.395 1.00 97.50 105 GLY A C 1
ATOM 856 O O . GLY A 1 105 ? -4.400 2.704 16.193 1.00 97.50 105 GLY A O 1
ATOM 857 N N . VAL A 1 106 ? -6.444 2.047 16.873 1.00 97.31 106 VAL A N 1
ATOM 858 C CA . VAL A 1 106 ? -6.931 3.397 17.214 1.00 97.31 106 VAL A CA 1
ATOM 859 C C . VAL A 1 106 ? -6.294 3.871 18.516 1.00 97.31 106 VAL A C 1
ATOM 861 O O . VAL A 1 106 ? -5.854 5.015 18.610 1.00 97.31 106 VAL A O 1
ATOM 864 N N . GLU A 1 107 ? -6.200 2.976 19.490 1.00 97.00 107 GLU A N 1
ATOM 865 C CA . GLU A 1 107 ? -5.567 3.178 20.788 1.00 97.00 107 GLU A CA 1
ATOM 866 C C . GLU A 1 107 ? -4.093 3.529 20.592 1.00 97.00 107 GLU A C 1
ATOM 868 O O . GLU A 1 107 ? -3.666 4.618 20.971 1.00 97.00 107 GLU A O 1
ATOM 873 N N . ARG A 1 108 ? -3.360 2.688 19.851 1.00 97.25 108 ARG A N 1
ATOM 874 C CA . ARG A 1 108 ? -1.955 2.943 19.503 1.00 97.25 108 ARG A CA 1
ATOM 875 C C . ARG A 1 108 ? -1.765 4.280 18.789 1.00 97.25 108 ARG A C 1
ATOM 877 O O . ARG A 1 108 ? -0.808 4.999 19.052 1.00 97.25 108 ARG A O 1
ATOM 884 N N . LEU A 1 109 ? -2.657 4.618 17.854 1.00 96.50 109 LEU A N 1
ATOM 885 C CA . LEU A 1 109 ? -2.576 5.888 17.135 1.00 96.50 109 LEU A CA 1
ATOM 886 C C . LEU A 1 109 ? -2.749 7.083 18.084 1.00 96.50 109 LEU A C 1
ATOM 888 O O . LEU A 1 109 ? -2.049 8.080 17.922 1.00 96.50 109 LEU A O 1
ATOM 892 N N . ARG A 1 110 ? -3.656 6.989 19.064 1.00 94.56 110 ARG A N 1
ATOM 893 C CA . ARG A 1 110 ? -3.858 8.027 20.086 1.00 94.56 110 ARG A CA 1
ATOM 894 C C . ARG A 1 110 ? -2.673 8.139 21.036 1.00 94.56 110 ARG A C 1
ATOM 896 O O . ARG A 1 110 ? -2.321 9.258 21.381 1.00 94.56 110 ARG A O 1
ATOM 903 N N . GLU A 1 111 ? -2.062 7.025 21.429 1.00 95.00 111 GLU A N 1
ATOM 904 C CA . GLU A 1 111 ? -0.847 7.010 22.256 1.00 95.00 111 GLU A CA 1
ATOM 905 C C . GLU A 1 111 ? 0.315 7.720 21.552 1.00 95.00 111 GLU A C 1
ATOM 907 O O . GLU A 1 111 ? 0.907 8.629 22.116 1.00 95.00 111 GLU A O 1
ATOM 912 N N . ILE A 1 112 ? 0.585 7.381 20.286 1.00 94.44 112 ILE A N 1
ATOM 913 C CA . ILE A 1 112 ? 1.685 7.982 19.507 1.00 94.44 112 ILE A CA 1
ATOM 914 C C . ILE A 1 112 ? 1.433 9.465 19.191 1.00 94.44 112 ILE A C 1
ATOM 916 O O . ILE A 1 112 ? 2.374 10.233 19.009 1.00 94.44 112 ILE A O 1
ATOM 920 N N . ALA A 1 113 ? 0.169 9.874 19.063 1.00 91.25 113 ALA A N 1
ATOM 921 C CA . ALA A 1 113 ? -0.186 11.254 18.741 1.00 91.25 113 ALA A CA 1
ATOM 922 C C . ALA A 1 113 ? -0.187 12.192 19.958 1.00 91.25 113 ALA A C 1
ATOM 924 O O . ALA A 1 113 ? -0.301 13.408 19.767 1.00 91.25 113 ALA A O 1
ATOM 925 N N . GLN A 1 114 ? -0.094 11.660 21.181 1.00 84.62 114 GLN A N 1
ATOM 926 C CA . GLN A 1 114 ? 0.131 12.491 22.359 1.00 84.62 114 GLN A CA 1
ATOM 927 C C . GLN A 1 114 ? 1.486 13.182 22.204 1.00 84.62 114 GLN A C 1
ATOM 929 O O . GLN A 1 114 ? 2.485 12.561 21.854 1.00 84.62 114 GLN A O 1
ATOM 934 N N . LYS A 1 115 ? 1.486 14.501 22.384 1.00 67.25 115 LYS A N 1
ATOM 935 C CA . LYS A 1 115 ? 2.725 15.264 22.496 1.00 67.25 115 LYS A CA 1
ATOM 936 C C . LYS A 1 115 ? 3.226 15.110 23.927 1.00 67.25 115 LYS A C 1
ATOM 938 O O . LYS A 1 115 ? 2.397 15.162 24.836 1.00 67.25 115 LYS A O 1
ATOM 943 N N . ASP A 1 116 ? 4.535 14.950 24.081 1.00 54.53 116 ASP A N 1
ATOM 944 C CA . ASP A 1 116 ? 5.213 15.217 25.353 1.00 54.53 116 ASP A CA 1
ATOM 945 C C . ASP A 1 116 ? 4.910 16.644 25.847 1.00 54.53 116 ASP A C 1
ATOM 947 O O . ASP A 1 116 ? 4.790 17.562 24.990 1.00 54.53 116 ASP A O 1
#

Secondary structure (DSSP, 8-state):
-HHHHHHHTT--GGG---------S-GGGHHHHHHHHSPP-SEEE---HHHHHHHHHTT-EEE------TTTS-HHHHHHHHHHT---GGGS-HHHHHHHHHTTHHHHHHHHH---